Protein AF-A0A920I6Q0-F1 (afdb_monomer)

Sequence (88 aa):
MDIDLSHSFVQIKISGIFSTRVLTHFVPVDIREKQFPVGKLITTSIQQVSTKLWRSQNHWKIFLPRSYSESIWQLISEAAEQYEFKKE

Secondary structure (DSSP, 8-state):
-PPP-TTTEEEEEEESTTHHHHHHTT-SS--STTTS-TT-EEEEEETTEEEEEEE-SSEEEEEEEGGGHHHHHHHHHHHHHTTT----

Structure (mmCIF, N/CA/C/O backbone):
data_AF-A0A920I6Q0-F1
#
_entry.id   AF-A0A920I6Q0-F1
#
loop_
_atom_site.group_PDB
_atom_site.id
_atom_site.type_symbol
_atom_site.label_atom_id
_atom_site.label_alt_id
_atom_site.label_comp_id
_atom_site.label_asym_id
_atom_site.label_entity_id
_atom_site.label_seq_id
_atom_site.pdbx_PDB_ins_code
_atom_site.Cartn_x
_atom_site.Cartn_y
_atom_site.Cartn_z
_atom_site.occupancy
_atom_site.B_iso_or_equiv
_atom_site.auth_seq_id
_atom_site.auth_comp_id
_atom_site.auth_asym_id
_atom_site.auth_atom_id
_atom_site.pdbx_PDB_model_num
ATOM 1 N N . MET A 1 1 ? 7.144 -18.045 -22.933 1.00 66.44 1 MET A N 1
ATOM 2 C CA . MET A 1 1 ? 8.341 -17.392 -22.370 1.00 66.44 1 MET A CA 1
ATOM 3 C C . MET A 1 1 ? 7.845 -16.592 -21.189 1.00 66.44 1 MET A C 1
ATOM 5 O O . MET A 1 1 ? 7.167 -15.596 -21.401 1.00 66.44 1 MET A O 1
ATOM 9 N N . ASP A 1 2 ? 8.055 -17.101 -19.981 1.00 85.50 2 ASP A N 1
ATOM 10 C CA . ASP A 1 2 ? 7.638 -16.430 -18.752 1.00 85.50 2 ASP A CA 1
ATOM 11 C C . ASP A 1 2 ? 8.727 -15.451 -18.319 1.00 85.50 2 ASP A C 1
ATOM 13 O O . ASP A 1 2 ? 9.915 -15.772 -18.358 1.00 85.50 2 ASP A O 1
ATOM 17 N N . ILE A 1 3 ? 8.320 -14.239 -17.952 1.00 90.31 3 ILE A N 1
ATOM 18 C CA . ILE A 1 3 ? 9.208 -13.225 -17.384 1.00 90.31 3 ILE A CA 1
ATOM 19 C C . ILE A 1 3 ? 8.997 -13.243 -15.872 1.00 90.31 3 ILE A C 1
ATOM 21 O O . ILE A 1 3 ? 7.900 -12.947 -15.397 1.00 90.31 3 ILE A O 1
ATOM 25 N N . ASP A 1 4 ? 10.047 -13.569 -15.119 1.00 91.00 4 ASP A N 1
ATOM 26 C CA . ASP A 1 4 ? 10.040 -13.462 -13.661 1.00 91.00 4 ASP A CA 1
ATOM 27 C C . ASP A 1 4 ? 10.228 -11.998 -13.235 1.00 91.00 4 ASP A C 1
ATOM 29 O O . ASP A 1 4 ? 11.243 -11.366 -13.527 1.00 91.00 4 ASP A O 1
ATOM 33 N N . LEU A 1 5 ? 9.226 -11.457 -12.541 1.0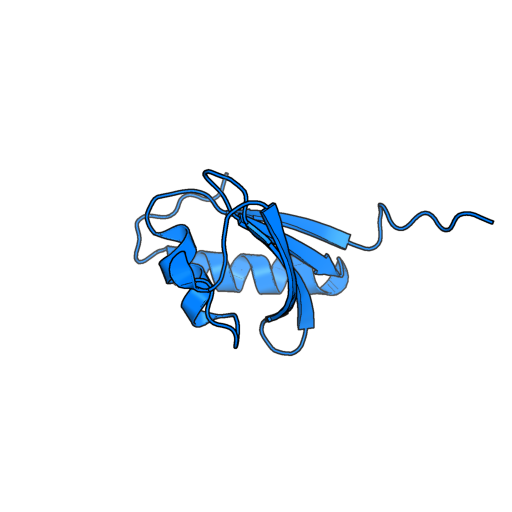0 89.25 5 LEU A N 1
ATOM 34 C CA . LEU A 1 5 ? 9.209 -10.085 -12.024 1.00 89.25 5 LEU A CA 1
ATOM 35 C C . LEU A 1 5 ? 9.306 -10.030 -10.494 1.00 89.25 5 LEU A C 1
ATOM 37 O O . LEU A 1 5 ? 9.125 -8.957 -9.910 1.00 89.25 5 LEU A O 1
ATOM 41 N N . SER A 1 6 ? 9.590 -11.154 -9.830 1.00 88.75 6 SER A N 1
ATOM 42 C CA . SER A 1 6 ? 9.575 -11.259 -8.363 1.00 88.75 6 SER A CA 1
ATOM 43 C C . SER A 1 6 ? 10.526 -10.268 -7.683 1.00 88.75 6 SER A C 1
ATOM 45 O O . SER A 1 6 ? 10.244 -9.788 -6.590 1.00 88.75 6 SER A O 1
ATOM 47 N N . HIS A 1 7 ? 11.627 -9.902 -8.347 1.00 90.19 7 HIS A N 1
ATOM 48 C CA . HIS A 1 7 ? 12.611 -8.942 -7.836 1.00 90.19 7 HIS A CA 1
ATOM 49 C C . HIS A 1 7 ? 12.367 -7.483 -8.257 1.00 90.19 7 HIS A C 1
ATOM 51 O O . HIS A 1 7 ? 13.046 -6.585 -7.751 1.00 90.19 7 HIS A O 1
ATOM 57 N N . SER A 1 8 ? 11.430 -7.229 -9.175 1.00 93.38 8 SER A N 1
ATOM 58 C CA . SER A 1 8 ? 11.162 -5.889 -9.715 1.00 93.38 8 SER A CA 1
ATOM 59 C C . SER A 1 8 ? 10.272 -5.048 -8.799 1.00 93.38 8 SER A C 1
ATOM 61 O O . SER A 1 8 ? 10.357 -3.817 -8.812 1.00 93.38 8 SER A O 1
ATOM 63 N N . PHE A 1 9 ? 9.429 -5.699 -7.994 1.00 94.94 9 PHE A N 1
ATOM 64 C CA . PHE A 1 9 ? 8.436 -5.042 -7.149 1.00 94.94 9 PHE A CA 1
ATOM 65 C C . PHE A 1 9 ? 8.629 -5.376 -5.674 1.00 94.94 9 PHE A C 1
ATOM 67 O O . PHE A 1 9 ? 8.982 -6.492 -5.307 1.00 94.94 9 PHE A O 1
ATOM 74 N N . VAL A 1 10 ? 8.328 -4.397 -4.829 1.00 96.31 10 VAL A N 1
ATOM 75 C CA . VAL A 1 10 ? 8.169 -4.569 -3.386 1.00 96.31 10 VAL A CA 1
ATOM 76 C C . VAL A 1 10 ? 6.685 -4.499 -3.061 1.00 96.31 10 VAL A C 1
ATOM 78 O O . VAL A 1 10 ? 5.934 -3.750 -3.691 1.00 96.31 10 VAL A O 1
ATOM 81 N N . GLN A 1 11 ? 6.262 -5.290 -2.080 1.00 96.19 11 GLN A N 1
ATOM 82 C CA . GLN A 1 11 ? 4.905 -5.270 -1.556 1.00 96.19 11 GLN A CA 1
ATOM 83 C C . GLN A 1 11 ? 4.914 -4.681 -0.145 1.00 96.19 11 GLN A C 1
ATOM 85 O O . GLN A 1 11 ? 5.472 -5.281 0.769 1.00 96.19 11 GLN A O 1
ATOM 90 N N . ILE A 1 12 ? 4.233 -3.555 0.047 1.00 96.25 12 ILE A N 1
ATOM 91 C CA . ILE A 1 12 ? 3.987 -2.969 1.368 1.00 96.25 12 ILE A CA 1
ATOM 92 C C . ILE A 1 12 ? 2.585 -3.379 1.818 1.00 96.25 12 ILE A C 1
ATOM 94 O O . ILE A 1 12 ? 1.616 -3.225 1.070 1.00 96.25 12 ILE A O 1
ATOM 98 N N . LYS A 1 13 ? 2.470 -3.908 3.039 1.00 96.88 13 LYS A N 1
ATOM 99 C CA . LYS A 1 13 ? 1.188 -4.211 3.688 1.00 96.88 13 LYS A CA 1
ATOM 100 C C . LYS A 1 13 ? 0.868 -3.106 4.688 1.00 96.88 13 LYS A C 1
ATOM 102 O O . LYS A 1 13 ? 1.705 -2.774 5.516 1.00 96.88 13 LYS A O 1
ATOM 107 N N . ILE A 1 14 ? -0.356 -2.588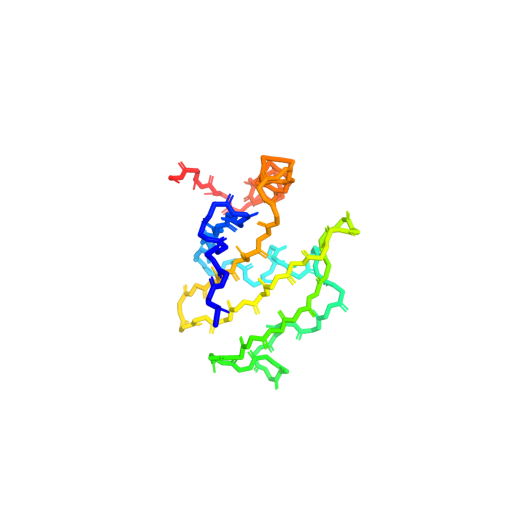 4.644 1.00 95.50 14 ILE A N 1
ATOM 108 C CA . ILE A 1 14 ? -0.835 -1.574 5.590 1.00 95.50 14 ILE A CA 1
ATOM 109 C C . ILE A 1 14 ? -2.130 -2.078 6.212 1.00 95.50 14 ILE A C 1
ATOM 111 O O . ILE A 1 14 ? -3.102 -2.356 5.510 1.00 95.50 14 ILE A O 1
ATOM 115 N N . SER A 1 15 ? -2.142 -2.208 7.531 1.00 94.94 15 SER A N 1
ATOM 116 C CA . SER A 1 15 ? -3.283 -2.688 8.313 1.00 94.94 15 SER A CA 1
ATOM 117 C C . SER A 1 15 ? -3.639 -1.711 9.425 1.00 94.94 15 SER A C 1
ATOM 119 O O . SER A 1 15 ? -2.845 -0.847 9.781 1.00 94.94 15 SER A O 1
ATOM 121 N N . GLY A 1 16 ? -4.849 -1.851 9.963 1.00 93.69 16 GLY A N 1
ATOM 122 C CA . GLY A 1 16 ? -5.365 -1.011 11.043 1.00 93.69 16 GLY A CA 1
ATOM 123 C C . GLY A 1 16 ? -6.550 -0.153 10.611 1.00 93.69 16 GLY A C 1
ATOM 124 O O . GLY A 1 16 ? -6.785 0.074 9.419 1.00 93.69 16 GLY A O 1
ATOM 125 N N . ILE A 1 17 ? -7.301 0.330 11.599 1.00 93.75 17 ILE A N 1
ATOM 126 C CA . ILE A 1 17 ? -8.561 1.064 11.399 1.00 93.75 17 ILE A CA 1
ATOM 127 C C . ILE A 1 17 ? -8.378 2.377 10.620 1.00 93.75 17 ILE A C 1
ATOM 129 O O . ILE A 1 17 ? -9.285 2.807 9.913 1.00 93.75 17 ILE A O 1
ATOM 133 N N . PHE A 1 18 ? -7.186 2.980 10.683 1.00 94.56 18 PHE A N 1
ATOM 134 C CA . PHE A 1 18 ? -6.857 4.224 9.982 1.00 94.56 18 PHE A CA 1
ATOM 135 C C . PHE A 1 18 ? -6.202 4.013 8.611 1.00 94.56 18 PHE A C 1
ATOM 137 O O . PHE A 1 18 ? -5.959 4.987 7.904 1.00 94.56 18 PHE A O 1
ATOM 144 N N . SER A 1 19 ? -5.960 2.768 8.187 1.00 95.00 19 SER A N 1
ATOM 145 C CA . SER A 1 19 ? -5.229 2.457 6.947 1.00 95.00 19 SER A CA 1
ATOM 146 C C . SER A 1 19 ? -5.833 3.113 5.700 1.00 95.00 19 SER A C 1
ATOM 148 O O . SER A 1 19 ? -5.125 3.756 4.928 1.00 95.00 19 SER A O 1
ATOM 150 N N . THR A 1 20 ? -7.156 3.038 5.533 1.00 95.38 20 THR A N 1
ATOM 151 C CA . THR A 1 20 ? -7.868 3.696 4.425 1.00 95.38 20 THR A CA 1
ATOM 152 C C . THR A 1 20 ? -7.722 5.218 4.481 1.00 95.38 20 THR A C 1
ATOM 154 O O . THR A 1 20 ? -7.569 5.862 3.444 1.00 95.38 20 THR A O 1
ATOM 157 N N . ARG A 1 21 ? -7.745 5.806 5.684 1.00 94.88 21 ARG A N 1
ATOM 158 C CA . ARG A 1 21 ? -7.615 7.256 5.872 1.00 94.88 21 ARG A CA 1
ATOM 159 C C . ARG A 1 21 ? -6.213 7.728 5.500 1.00 94.88 21 ARG A C 1
ATOM 161 O O . ARG A 1 21 ? -6.098 8.644 4.697 1.00 94.88 21 ARG A O 1
ATOM 168 N N . VAL A 1 22 ? -5.179 7.044 5.994 1.00 95.31 22 VAL A N 1
ATOM 169 C CA . VAL A 1 22 ? -3.776 7.294 5.628 1.00 95.31 22 VAL A CA 1
ATOM 170 C C . VAL A 1 22 ? -3.602 7.220 4.111 1.00 95.31 22 VAL A C 1
ATOM 172 O O . VAL A 1 22 ? -3.087 8.151 3.502 1.00 95.31 22 VAL A O 1
ATOM 175 N N . LEU A 1 23 ? -4.099 6.157 3.475 1.00 95.69 23 LEU A N 1
ATOM 176 C CA . LEU A 1 23 ? -3.914 5.955 2.037 1.00 95.69 23 LEU A CA 1
ATOM 177 C C . LEU A 1 23 ? -4.643 6.965 1.162 1.00 95.69 23 LEU A C 1
ATOM 179 O O . LEU A 1 23 ? -4.125 7.326 0.108 1.00 95.69 23 LEU A O 1
ATOM 183 N N . THR A 1 24 ? -5.798 7.459 1.606 1.00 95.31 24 THR A N 1
ATOM 184 C CA . THR A 1 24 ? -6.564 8.480 0.874 1.00 95.31 24 THR A CA 1
ATOM 185 C C . THR A 1 24 ? -5.755 9.768 0.665 1.00 95.31 24 THR A C 1
ATOM 187 O O . THR A 1 24 ? -6.001 10.482 -0.301 1.00 95.31 24 THR A O 1
ATOM 190 N N . HIS A 1 25 ? -4.754 10.054 1.507 1.00 93.31 25 HIS A N 1
ATOM 191 C CA . HIS A 1 25 ? -3.863 11.207 1.323 1.00 93.31 25 HIS A CA 1
ATOM 192 C C . HIS A 1 25 ? -2.880 11.052 0.152 1.00 93.31 25 HIS A C 1
ATOM 194 O O . HIS A 1 25 ? -2.342 12.049 -0.323 1.00 93.31 25 HIS A O 1
ATOM 200 N N . PHE A 1 26 ? -2.636 9.825 -0.312 1.00 95.12 26 PHE A N 1
ATOM 201 C CA . PHE A 1 26 ? -1.559 9.520 -1.255 1.00 95.12 26 PHE A CA 1
ATOM 202 C C . PHE A 1 26 ? -2.031 9.088 -2.636 1.00 95.12 26 PHE A C 1
ATOM 204 O O . PHE A 1 26 ? -1.288 9.253 -3.603 1.00 95.12 26 PHE A O 1
ATOM 211 N N . VAL A 1 27 ? -3.231 8.513 -2.736 1.00 95.81 27 VAL A N 1
ATOM 212 C CA . VAL A 1 27 ? -3.756 7.990 -4.001 1.00 95.81 27 VAL A CA 1
ATOM 213 C C . VAL A 1 27 ? -4.822 8.924 -4.585 1.00 95.81 27 VAL A C 1
ATOM 215 O O . VAL A 1 27 ? -5.728 9.338 -3.866 1.00 95.81 27 VAL A O 1
ATOM 218 N N . PRO A 1 28 ? -4.793 9.219 -5.897 1.00 95.25 28 PRO A N 1
ATOM 219 C CA . PRO A 1 28 ? -5.743 10.129 -6.550 1.00 95.25 28 PRO A CA 1
ATOM 220 C C . PRO A 1 28 ? -7.110 9.485 -6.855 1.00 95.25 28 PRO A C 1
ATOM 222 O O . PRO A 1 28 ? -7.831 9.933 -7.743 1.00 95.25 28 PRO A O 1
ATOM 225 N N . VAL A 1 29 ? -7.464 8.398 -6.171 1.00 95.12 29 VAL A N 1
ATOM 226 C CA . VAL A 1 29 ? -8.661 7.591 -6.446 1.00 95.12 29 VAL A CA 1
ATOM 227 C C . VAL A 1 29 ? -9.469 7.394 -5.173 1.00 95.12 29 VAL A C 1
ATOM 229 O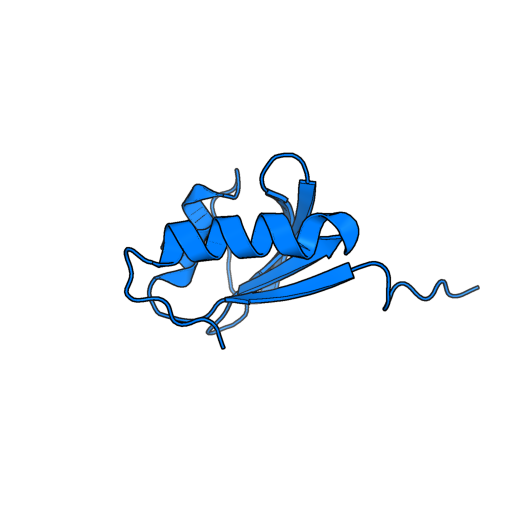 O . VAL A 1 29 ? -8.911 7.272 -4.085 1.00 95.12 29 VAL A O 1
ATOM 232 N N . ASP A 1 30 ? -10.794 7.332 -5.299 1.00 96.00 30 ASP A N 1
ATOM 233 C CA . ASP A 1 30 ? -11.659 7.060 -4.153 1.00 96.00 30 ASP A CA 1
ATOM 234 C C . ASP A 1 30 ? -11.548 5.588 -3.735 1.00 96.00 30 ASP A C 1
ATOM 236 O O . ASP A 1 30 ? -11.981 4.680 -4.450 1.00 96.00 30 ASP A O 1
ATOM 240 N N . ILE A 1 31 ? -10.960 5.365 -2.560 1.00 96.38 31 ILE A N 1
ATOM 241 C CA . ILE A 1 31 ? -10.732 4.036 -1.984 1.00 96.38 31 ILE A CA 1
ATOM 242 C C . ILE A 1 31 ? -11.700 3.696 -0.842 1.00 96.38 31 ILE A C 1
ATOM 244 O O . ILE A 1 31 ? -11.529 2.694 -0.142 1.00 96.38 31 ILE A O 1
ATOM 248 N N . ARG A 1 32 ? -12.745 4.508 -0.640 1.00 93.69 32 ARG A N 1
ATOM 249 C CA . ARG A 1 32 ? -13.804 4.213 0.333 1.00 93.69 32 ARG A CA 1
ATOM 250 C C . ARG A 1 32 ? -14.597 2.988 -0.110 1.00 93.69 32 ARG A C 1
ATOM 252 O O . ARG A 1 32 ? -14.741 2.711 -1.296 1.00 93.69 32 ARG A O 1
ATOM 259 N N . GLU A 1 33 ? -15.152 2.261 0.856 1.00 90.75 33 GLU A N 1
ATOM 260 C CA . GLU A 1 33 ? -15.837 0.972 0.650 1.00 90.75 33 GLU A CA 1
ATOM 261 C C . GLU A 1 33 ? -16.858 0.953 -0.483 1.00 90.75 33 GLU A C 1
ATOM 263 O O . GLU A 1 33 ? -16.833 0.040 -1.303 1.00 90.75 33 GLU A O 1
ATOM 268 N N . LYS A 1 34 ? -17.669 2.006 -0.603 1.00 93.81 34 LYS A N 1
ATOM 269 C CA . LYS A 1 34 ? -18.667 2.123 -1.670 1.00 93.81 34 LYS A CA 1
ATOM 270 C C . LYS A 1 34 ? -18.062 2.108 -3.084 1.00 93.81 34 LYS A C 1
ATOM 272 O O . LYS A 1 34 ? -18.695 1.594 -3.997 1.00 93.81 34 LYS A O 1
ATOM 277 N N . GLN A 1 35 ? -16.871 2.679 -3.272 1.00 95.25 35 GLN A N 1
ATOM 278 C CA . GLN A 1 35 ? -16.210 2.803 -4.584 1.00 95.25 35 GLN A CA 1
ATOM 279 C C . GLN A 1 35 ? -15.119 1.749 -4.809 1.00 95.25 35 GLN A C 1
ATOM 281 O O . GLN A 1 35 ? -14.748 1.430 -5.948 1.00 95.25 35 GLN A O 1
ATOM 286 N N . PHE A 1 36 ? -14.605 1.184 -3.720 1.00 97.00 36 PHE A N 1
ATOM 287 C CA . PHE A 1 36 ? -13.489 0.257 -3.732 1.00 97.00 36 PHE A CA 1
ATOM 288 C C . PHE A 1 36 ? -13.783 -0.962 -2.854 1.00 97.00 36 PHE A C 1
ATOM 290 O O . PHE A 1 36 ? -13.292 -1.031 -1.726 1.00 97.00 36 PHE A O 1
ATOM 297 N N . PRO A 1 37 ? -14.595 -1.920 -3.335 1.00 96.56 37 PRO A N 1
ATOM 298 C CA . PRO A 1 37 ? -14.919 -3.128 -2.583 1.00 96.56 37 PRO A CA 1
ATOM 299 C C . PRO A 1 37 ? -13.691 -4.021 -2.357 1.00 96.56 37 PRO A C 1
ATOM 301 O O . PRO A 1 37 ? -12.671 -3.914 -3.045 1.00 96.56 37 PRO A O 1
ATOM 304 N N . VAL A 1 38 ? -13.794 -4.922 -1.380 1.00 97.50 38 VAL A N 1
ATOM 305 C CA . VAL A 1 38 ? -12.775 -5.945 -1.098 1.00 97.50 38 VAL A CA 1
ATOM 306 C C . VAL A 1 38 ? -12.504 -6.793 -2.346 1.00 97.50 38 VAL A C 1
ATOM 308 O O . VAL A 1 38 ? -13.414 -7.113 -3.103 1.00 97.50 38 VAL A O 1
ATOM 311 N N . GLY A 1 39 ? -11.238 -7.146 -2.566 1.00 97.62 39 GLY A N 1
ATOM 312 C CA . GLY A 1 39 ? -10.774 -7.917 -3.720 1.00 97.62 39 GLY A CA 1
ATOM 313 C C . GLY A 1 39 ? -10.409 -7.060 -4.932 1.00 97.62 39 GLY A C 1
ATOM 314 O O . GLY A 1 39 ? -9.693 -7.539 -5.810 1.00 97.62 39 GLY A O 1
ATOM 315 N N . LYS A 1 40 ? -10.826 -5.787 -4.973 1.00 97.56 40 LYS A N 1
ATOM 316 C CA . LYS A 1 40 ? -10.494 -4.880 -6.075 1.0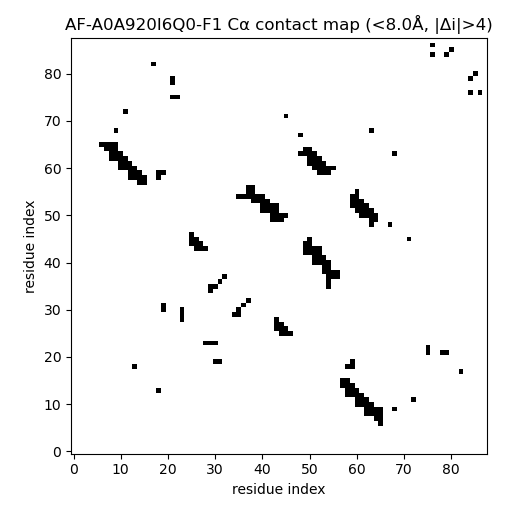0 97.56 40 LYS A CA 1
ATOM 317 C C . LYS A 1 40 ? -8.993 -4.574 -6.100 1.00 97.56 40 LYS A C 1
ATOM 319 O O . LYS A 1 40 ? -8.371 -4.298 -5.071 1.00 97.56 40 LYS A O 1
ATOM 324 N N . LEU A 1 41 ? -8.428 -4.625 -7.303 1.00 97.75 41 LEU A N 1
ATOM 325 C CA . LEU A 1 41 ? -7.047 -4.281 -7.630 1.00 97.75 41 LEU A CA 1
ATOM 326 C C . LEU A 1 41 ? -7.078 -3.206 -8.714 1.00 97.75 41 LEU A C 1
ATOM 328 O O . LEU A 1 41 ? -7.757 -3.382 -9.723 1.00 97.75 41 LEU A O 1
ATOM 332 N N . ILE A 1 42 ? -6.339 -2.118 -8.525 1.00 97.75 42 ILE A N 1
ATOM 333 C CA . ILE A 1 42 ? -6.169 -1.085 -9.554 1.00 97.75 42 ILE A CA 1
ATOM 334 C C . ILE A 1 42 ? -4.700 -0.713 -9.699 1.00 97.75 42 ILE A C 1
ATOM 336 O O . ILE A 1 42 ? -3.918 -0.875 -8.763 1.00 97.75 42 ILE A O 1
ATOM 340 N N . THR A 1 43 ? -4.355 -0.140 -10.846 1.00 97.69 43 THR A N 1
ATOM 341 C CA . THR A 1 43 ? -3.143 0.669 -10.987 1.00 97.69 43 THR A CA 1
ATOM 342 C C . THR A 1 43 ? -3.488 2.119 -10.655 1.00 97.69 43 THR A C 1
ATOM 344 O O . THR A 1 43 ? -4.506 2.637 -11.106 1.00 97.69 43 THR A O 1
ATOM 347 N N . THR A 1 44 ? -2.657 2.760 -9.843 1.00 96.69 44 THR A N 1
ATOM 348 C CA . THR A 1 44 ? -2.771 4.159 -9.422 1.00 96.69 44 THR A CA 1
ATOM 349 C C . THR A 1 44 ? -1.369 4.760 -9.285 1.00 96.69 44 THR A C 1
ATOM 351 O O . THR A 1 44 ? -0.383 4.116 -9.645 1.00 96.69 44 THR A O 1
ATOM 354 N N . SER A 1 45 ? -1.248 5.978 -8.769 1.00 96.00 45 SER A N 1
ATOM 355 C C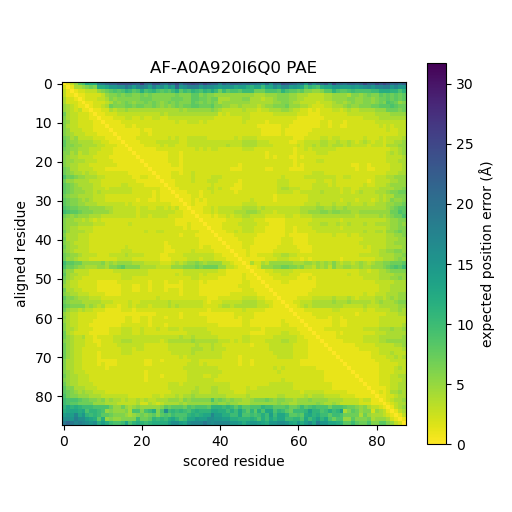A . SER A 1 45 ? 0.043 6.615 -8.510 1.00 96.00 45 SER A CA 1
ATOM 356 C C . SER A 1 45 ? 0.172 7.098 -7.071 1.00 96.00 45 SER A C 1
ATOM 358 O O . SER A 1 45 ? -0.788 7.632 -6.523 1.00 96.00 45 SER 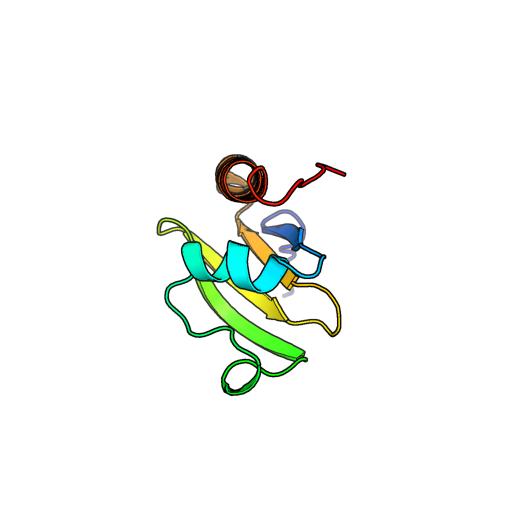A O 1
ATOM 360 N N . ILE A 1 46 ? 1.374 6.982 -6.506 1.00 96.25 46 ILE A N 1
ATOM 361 C CA . ILE A 1 46 ? 1.792 7.657 -5.268 1.00 96.25 46 ILE A CA 1
ATOM 362 C C . ILE A 1 46 ? 3.018 8.491 -5.627 1.00 96.25 46 ILE A C 1
ATOM 364 O O . ILE A 1 46 ? 3.977 7.931 -6.150 1.00 96.25 46 ILE A O 1
ATOM 368 N N . GLN A 1 47 ? 2.983 9.809 -5.401 1.00 89.06 47 GLN A N 1
ATOM 369 C CA . GLN A 1 47 ? 4.072 10.731 -5.774 1.00 89.06 47 GLN A CA 1
ATOM 370 C C . GLN A 1 47 ? 4.656 10.449 -7.179 1.00 89.06 47 GLN A C 1
ATOM 372 O O . GLN A 1 47 ? 5.856 10.260 -7.356 1.00 89.06 47 GLN A O 1
ATOM 377 N N . GLN A 1 48 ? 3.779 10.386 -8.191 1.00 91.94 48 GLN A N 1
ATOM 378 C CA . GLN A 1 48 ? 4.113 10.137 -9.603 1.00 91.94 48 GLN A CA 1
ATOM 379 C C . GLN A 1 48 ? 4.673 8.736 -9.923 1.00 91.94 48 GLN A C 1
ATOM 381 O O . GLN A 1 48 ? 4.884 8.411 -11.091 1.00 91.94 48 GLN A O 1
ATOM 386 N N . VAL A 1 49 ? 4.836 7.863 -8.929 1.00 95.94 49 VAL A N 1
ATOM 387 C CA . VAL A 1 49 ? 5.240 6.469 -9.128 1.00 95.94 49 VAL A CA 1
ATOM 388 C C . VAL A 1 49 ? 4.005 5.612 -9.370 1.00 95.94 49 VAL A C 1
ATOM 390 O O . VAL A 1 49 ? 3.087 5.586 -8.550 1.00 95.94 49 VAL A O 1
ATOM 393 N N . SER A 1 50 ? 3.984 4.875 -10.483 1.00 96.12 50 SER A N 1
ATOM 394 C CA . SER A 1 50 ? 2.927 3.902 -10.773 1.00 96.12 50 SER A CA 1
ATOM 395 C C . SER A 1 50 ? 2.973 2.751 -9.767 1.00 96.12 50 SER A C 1
ATOM 397 O O . SER A 1 50 ? 3.979 2.050 -9.648 1.00 96.12 50 SER A O 1
ATOM 399 N N . THR A 1 51 ? 1.862 2.518 -9.077 1.00 96.88 51 THR A N 1
ATOM 400 C CA . THR A 1 51 ? 1.710 1.473 -8.061 1.00 96.88 51 THR A CA 1
ATOM 401 C C . THR A 1 51 ? 0.431 0.682 -8.296 1.00 96.88 51 THR A C 1
ATOM 403 O O . THR A 1 51 ? -0.533 1.187 -8.871 1.00 96.88 51 THR A O 1
ATOM 406 N N . LYS A 1 52 ? 0.400 -0.576 -7.856 1.00 97.50 52 LYS A N 1
ATOM 407 C CA . LYS A 1 52 ? -0.846 -1.342 -7.794 1.00 97.50 52 LYS A CA 1
ATOM 408 C C . LYS A 1 52 ? -1.372 -1.316 -6.371 1.00 97.50 52 LYS A C 1
ATOM 410 O O . LYS A 1 52 ? -0.645 -1.676 -5.449 1.00 97.50 52 LYS A O 1
ATOM 415 N N . LEU A 1 53 ? -2.630 -0.930 -6.206 1.00 98.00 53 LEU A N 1
ATOM 416 C CA . LEU A 1 53 ? -3.314 -0.924 -4.921 1.00 98.00 53 LEU A CA 1
ATOM 417 C C . LEU A 1 53 ? -4.341 -2.049 -4.886 1.00 98.00 53 LEU A C 1
ATOM 419 O O . LEU A 1 53 ? -5.226 -2.118 -5.742 1.00 98.00 53 LEU A O 1
ATOM 423 N N . TRP A 1 54 ? -4.236 -2.903 -3.875 1.00 98.25 54 TRP A N 1
ATOM 424 C CA . TRP A 1 54 ? -5.157 -4.004 -3.636 1.00 98.25 54 TRP A CA 1
ATOM 425 C C . TRP A 1 54 ? -5.822 -3.882 -2.273 1.00 98.25 54 TRP A C 1
ATOM 427 O O . TRP A 1 54 ? -5.141 -3.692 -1.260 1.00 98.25 54 TRP A O 1
ATOM 437 N N . ARG A 1 55 ? -7.144 -4.058 -2.245 1.00 97.75 55 ARG A N 1
ATOM 438 C CA . ARG A 1 55 ? -7.913 -4.125 -1.002 1.00 97.75 55 ARG A CA 1
ATOM 439 C C . ARG A 1 55 ? -8.157 -5.573 -0.602 1.00 97.75 55 ARG A C 1
ATOM 441 O O . ARG A 1 55 ? -8.868 -6.298 -1.293 1.00 97.75 55 ARG A O 1
ATOM 448 N N . SER A 1 56 ? -7.630 -5.963 0.551 1.00 96.62 56 SER A N 1
ATOM 449 C CA . SER A 1 56 ? -8.028 -7.187 1.248 1.00 96.62 56 SER A CA 1
ATOM 450 C C . SER A 1 56 ? -9.155 -6.890 2.245 1.00 96.62 56 SER A C 1
ATOM 452 O O . SER A 1 56 ? -9.608 -5.753 2.362 1.00 96.62 56 SER A O 1
ATOM 454 N N . GLN A 1 57 ? -9.619 -7.904 2.975 1.00 94.69 57 GLN A N 1
ATOM 455 C CA . GLN A 1 57 ? -10.660 -7.741 3.995 1.00 94.69 57 GLN A CA 1
ATOM 456 C C . GLN A 1 57 ? -10.220 -6.774 5.106 1.00 94.69 57 GLN A C 1
ATOM 458 O O . GLN A 1 57 ? -10.950 -5.846 5.433 1.00 94.69 57 GLN A O 1
ATOM 463 N N . ASN A 1 58 ? -8.996 -6.944 5.624 1.00 94.19 58 ASN A N 1
ATOM 464 C CA . ASN A 1 58 ? -8.525 -6.240 6.830 1.00 94.19 58 ASN A CA 1
ATOM 465 C C . ASN A 1 58 ? -7.248 -5.411 6.608 1.00 94.19 58 ASN A C 1
ATOM 467 O O . ASN A 1 58 ? -6.651 -4.908 7.560 1.00 94.19 58 ASN A O 1
ATOM 471 N N . HIS A 1 59 ? -6.759 -5.337 5.372 1.00 96.12 59 HIS A N 1
ATOM 472 C CA . HIS A 1 59 ? -5.515 -4.643 5.052 1.00 96.12 59 HIS A CA 1
ATOM 473 C C . HIS A 1 59 ? -5.470 -4.219 3.587 1.00 96.12 59 HIS A C 1
ATOM 475 O O . HIS A 1 59 ? -6.204 -4.726 2.737 1.00 96.12 59 HIS A O 1
ATOM 481 N N . TRP A 1 60 ? -4.532 -3.334 3.298 1.00 97.69 60 TRP A N 1
ATOM 482 C CA . TRP A 1 60 ? -4.168 -2.905 1.962 1.00 97.69 60 TRP A CA 1
ATOM 483 C C . TRP A 1 60 ? -2.823 -3.501 1.577 1.00 97.69 60 TRP A C 1
ATOM 485 O O . TRP A 1 60 ? -1.956 -3.712 2.430 1.00 97.69 60 TRP A O 1
ATOM 495 N N . LYS A 1 61 ? -2.647 -3.759 0.283 1.00 97.81 61 LYS A N 1
ATOM 496 C CA . LYS A 1 61 ? -1.333 -4.035 -0.293 1.00 97.81 61 LYS A CA 1
ATOM 497 C C . LYS A 1 61 ? -1.030 -3.027 -1.383 1.00 97.81 61 LYS A C 1
ATOM 499 O O . LYS A 1 61 ? -1.869 -2.783 -2.250 1.00 97.81 61 LYS A O 1
ATOM 504 N N . ILE A 1 62 ? 0.179 -2.488 -1.339 1.00 97.50 62 ILE A N 1
ATOM 505 C CA . ILE A 1 62 ? 0.734 -1.627 -2.376 1.00 97.50 62 ILE A CA 1
ATOM 506 C C . ILE A 1 62 ? 1.876 -2.392 -3.024 1.00 97.50 62 ILE A C 1
ATOM 508 O O . ILE A 1 62 ? 2.801 -2.811 -2.333 1.00 97.50 62 ILE A O 1
ATOM 512 N N . PHE A 1 63 ? 1.813 -2.562 -4.338 1.00 97.25 63 PHE A N 1
ATOM 513 C CA . PHE A 1 63 ? 2.917 -3.080 -5.133 1.00 97.25 63 PHE A CA 1
ATOM 514 C C . PHE A 1 63 ? 3.557 -1.915 -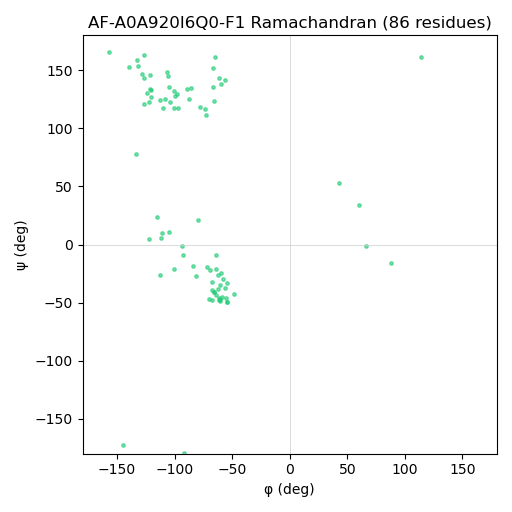5.871 1.00 97.25 63 PHE A C 1
ATOM 516 O O . PHE A 1 63 ? 2.879 -1.206 -6.618 1.00 97.25 63 PHE A O 1
ATOM 523 N N . LEU A 1 64 ? 4.851 -1.716 -5.665 1.00 96.44 64 LEU A N 1
ATOM 524 C CA . LEU A 1 64 ? 5.593 -0.580 -6.193 1.00 96.44 64 LEU A CA 1
ATOM 525 C C . LEU A 1 64 ? 6.973 -1.021 -6.687 1.00 96.44 64 LEU A C 1
ATOM 527 O O . LEU A 1 64 ? 7.492 -2.024 -6.190 1.00 96.44 64 LEU A O 1
ATOM 531 N N . PRO A 1 65 ? 7.5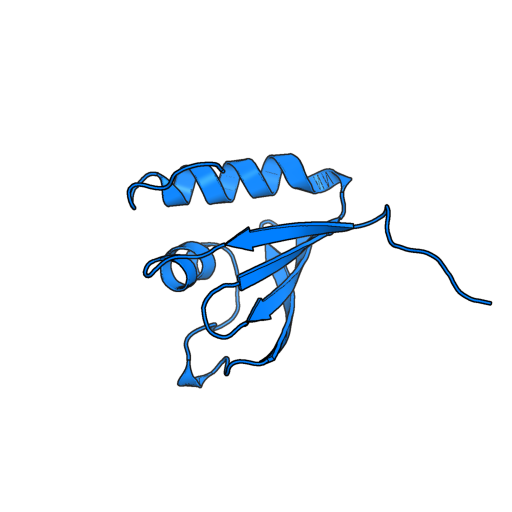72 -0.322 -7.666 1.00 96.56 65 PRO A N 1
ATOM 532 C CA . PRO A 1 65 ? 8.907 -0.657 -8.136 1.00 96.56 65 PRO A CA 1
ATOM 533 C C . PRO A 1 65 ? 9.919 -0.571 -6.992 1.00 96.56 65 PRO A C 1
ATOM 535 O O . PRO A 1 65 ? 9.898 0.376 -6.202 1.00 96.56 65 PRO A O 1
ATOM 538 N N . ARG A 1 66 ? 10.829 -1.546 -6.925 1.00 95.38 66 ARG A N 1
ATOM 539 C CA . ARG A 1 66 ? 11.821 -1.656 -5.845 1.00 95.38 66 ARG A CA 1
ATOM 540 C C . ARG A 1 66 ? 12.667 -0.392 -5.659 1.00 95.38 66 ARG A C 1
ATOM 542 O O . ARG A 1 66 ? 13.012 -0.059 -4.536 1.00 95.38 66 ARG A O 1
ATOM 549 N N . SER A 1 67 ? 12.963 0.339 -6.732 1.00 95.81 67 SER A N 1
ATOM 550 C CA . SER A 1 67 ? 13.754 1.577 -6.679 1.00 95.81 67 SER A CA 1
ATOM 551 C C . SER A 1 67 ? 13.103 2.713 -5.880 1.00 95.81 67 SER A C 1
ATOM 553 O O . SER A 1 67 ? 13.808 3.617 -5.451 1.00 95.81 67 SER A O 1
ATOM 555 N N . TYR A 1 68 ? 11.782 2.678 -5.676 1.00 95.75 68 TYR A N 1
ATOM 556 C CA . TYR A 1 68 ? 11.026 3.702 -4.940 1.00 95.75 68 TYR A CA 1
ATOM 557 C C . TYR A 1 68 ? 10.470 3.184 -3.608 1.00 95.75 68 TYR A C 1
ATOM 559 O O . TYR A 1 68 ? 9.692 3.875 -2.953 1.00 95.75 68 TYR A O 1
ATOM 567 N N . SER A 1 69 ? 10.810 1.952 -3.209 1.00 95.06 69 SER A N 1
ATOM 568 C CA . SER A 1 69 ? 10.163 1.319 -2.059 1.00 95.06 69 SER A CA 1
ATOM 569 C C . SER A 1 69 ? 10.451 2.024 -0.745 1.00 95.06 69 SER A C 1
ATOM 571 O O . SER A 1 69 ? 9.549 2.179 0.070 1.00 95.06 69 SER A O 1
ATOM 573 N N . GLU A 1 70 ? 11.691 2.465 -0.554 1.00 95.69 70 GLU A N 1
ATOM 574 C CA . GLU A 1 70 ? 12.128 3.113 0.679 1.00 95.69 70 GLU A CA 1
ATOM 575 C C . GLU A 1 70 ? 11.516 4.507 0.840 1.00 95.69 70 GLU A C 1
ATOM 577 O O . GLU A 1 70 ? 10.934 4.799 1.882 1.00 95.69 70 GLU A O 1
ATOM 582 N N . SER A 1 71 ? 11.542 5.331 -0.212 1.00 95.88 71 SER A N 1
ATOM 583 C CA . SER A 1 71 ? 10.970 6.680 -0.172 1.00 95.88 71 SER A CA 1
ATOM 584 C C . SER A 1 71 ? 9.456 6.661 0.044 1.00 95.88 71 SER A C 1
ATOM 586 O O . SER A 1 71 ? 8.942 7.407 0.876 1.00 95.88 71 SER A O 1
ATOM 588 N N . ILE A 1 72 ? 8.732 5.770 -0.642 1.00 96.19 72 ILE A N 1
ATOM 589 C CA . ILE A 1 72 ? 7.285 5.618 -0.441 1.00 96.19 72 ILE A CA 1
ATOM 590 C C . ILE A 1 72 ? 6.981 5.052 0.950 1.00 96.19 72 ILE A C 1
ATOM 592 O O . ILE A 1 72 ? 6.024 5.490 1.589 1.00 96.19 72 ILE A O 1
ATOM 596 N N . TRP A 1 73 ? 7.778 4.102 1.447 1.00 95.81 73 TRP A N 1
ATOM 597 C CA . TRP A 1 73 ? 7.597 3.571 2.798 1.00 95.81 73 TRP A CA 1
ATOM 598 C C . TRP A 1 73 ? 7.772 4.646 3.868 1.00 95.81 73 TRP A C 1
ATOM 600 O O . TRP A 1 73 ? 6.939 4.753 4.771 1.00 95.81 73 TRP A O 1
ATOM 610 N N . GLN A 1 74 ? 8.825 5.454 3.751 1.00 95.44 74 GLN A N 1
ATOM 611 C CA . GLN A 1 74 ? 9.089 6.556 4.662 1.00 95.44 74 GLN A CA 1
ATOM 612 C C . GLN A 1 74 ? 7.946 7.574 4.636 1.00 95.44 74 GLN A C 1
ATOM 614 O O . GLN A 1 74 ? 7.389 7.875 5.687 1.00 95.44 74 GLN A O 1
ATOM 619 N N . LEU A 1 75 ? 7.517 7.998 3.445 1.00 94.69 75 LEU A N 1
ATOM 620 C CA . LEU A 1 75 ? 6.403 8.927 3.265 1.00 94.69 75 LEU A CA 1
ATOM 621 C C . LEU A 1 75 ? 5.112 8.445 3.947 1.00 94.69 75 LEU A C 1
ATOM 623 O O . LEU A 1 75 ? 4.450 9.197 4.663 1.00 94.69 75 LEU A O 1
ATOM 627 N N . ILE A 1 76 ? 4.733 7.187 3.709 1.00 94.44 76 ILE A N 1
ATOM 628 C CA . ILE A 1 76 ? 3.520 6.609 4.298 1.00 94.44 76 ILE A CA 1
ATOM 629 C C . ILE A 1 76 ? 3.669 6.503 5.815 1.00 94.44 76 ILE A C 1
ATOM 631 O O . ILE A 1 76 ? 2.719 6.800 6.536 1.00 94.44 76 ILE A O 1
ATOM 635 N N . SER A 1 77 ? 4.848 6.098 6.292 1.00 93.94 77 SER A N 1
ATOM 636 C CA . SER A 1 77 ? 5.133 5.970 7.720 1.00 93.94 77 SER A CA 1
ATOM 637 C C . SER A 1 77 ? 5.017 7.307 8.442 1.00 93.94 77 SER A C 1
ATOM 639 O O . SER A 1 77 ? 4.329 7.373 9.452 1.00 93.94 77 SER A O 1
ATOM 641 N N . GLU A 1 78 ? 5.626 8.365 7.904 1.00 94.19 78 GLU A N 1
ATOM 642 C CA . GLU A 1 78 ? 5.585 9.720 8.468 1.00 94.19 78 GLU A CA 1
ATOM 643 C C . GLU A 1 78 ? 4.141 10.228 8.576 1.00 94.19 78 GLU A C 1
ATOM 645 O O . GLU A 1 78 ? 3.714 10.707 9.624 1.00 94.19 78 GLU A O 1
ATOM 650 N N . ALA A 1 79 ? 3.322 10.039 7.536 1.00 92.19 79 ALA A N 1
ATOM 651 C CA . ALA A 1 79 ? 1.908 10.405 7.618 1.00 92.19 79 ALA A CA 1
ATOM 652 C C . ALA A 1 79 ? 1.097 9.510 8.566 1.00 92.19 79 ALA A C 1
ATOM 654 O O . ALA A 1 79 ? 0.019 9.915 9.009 1.00 92.19 79 ALA A O 1
ATOM 655 N N . ALA A 1 80 ? 1.567 8.297 8.853 1.00 93.31 80 ALA A N 1
ATOM 656 C CA . ALA A 1 80 ? 0.915 7.372 9.765 1.00 93.31 80 ALA A CA 1
ATOM 657 C C . ALA A 1 80 ? 1.276 7.640 11.240 1.00 93.31 80 ALA A C 1
ATOM 659 O O . ALA A 1 80 ? 0.517 7.234 12.118 1.00 93.31 80 ALA A O 1
ATOM 660 N N . GLU A 1 81 ? 2.365 8.362 11.534 1.00 91.69 81 GLU A N 1
ATOM 661 C CA . GLU A 1 81 ? 2.791 8.693 12.907 1.00 91.69 81 GLU A CA 1
ATOM 662 C C . GLU A 1 81 ? 1.699 9.420 13.704 1.00 91.69 81 GLU A C 1
ATOM 664 O O . GLU A 1 81 ? 1.472 9.102 14.871 1.00 91.69 81 GLU A O 1
ATOM 669 N N . GLN A 1 82 ? 0.927 10.303 13.059 1.00 90.50 82 GLN A N 1
ATOM 670 C CA . GLN A 1 82 ? -0.220 10.987 13.682 1.00 90.50 82 GLN A CA 1
ATOM 671 C C . GLN A 1 82 ? -1.364 10.038 14.112 1.00 90.50 82 GLN A C 1
ATOM 673 O O . GLN A 1 82 ? -2.308 10.470 14.769 1.00 90.50 82 GLN A O 1
ATOM 678 N N . TYR A 1 83 ? -1.302 8.762 13.720 1.00 89.62 83 TYR A N 1
ATOM 679 C CA . TYR A 1 83 ? -2.263 7.704 14.041 1.00 89.62 83 TYR A CA 1
ATOM 680 C C . TYR A 1 83 ? -1.643 6.595 14.911 1.00 89.62 83 TYR A C 1
ATOM 682 O O . TYR A 1 83 ? -2.117 5.459 14.869 1.00 89.62 83 TYR A O 1
ATOM 690 N N . GLU A 1 84 ? -0.575 6.899 15.659 1.00 85.88 84 GLU A N 1
ATOM 691 C CA . GLU A 1 84 ? 0.117 5.955 16.559 1.00 85.88 84 GLU A CA 1
ATOM 692 C C . GLU A 1 84 ? 0.683 4.719 15.830 1.00 85.88 84 GLU A C 1
ATOM 694 O O . GLU A 1 84 ? 0.715 3.601 16.353 1.00 85.88 84 GLU A O 1
ATOM 699 N N . PHE A 1 85 ? 1.124 4.917 14.586 1.00 84.88 85 PHE A N 1
ATOM 700 C CA . PHE A 1 85 ? 1.686 3.866 13.745 1.00 84.88 85 PHE A CA 1
ATOM 701 C C . PHE A 1 85 ? 2.956 3.233 14.334 1.00 84.88 85 PHE A C 1
ATOM 703 O O . PHE A 1 85 ? 3.817 3.910 14.894 1.00 84.88 85 PHE A O 1
ATOM 710 N N . LYS A 1 86 ? 3.099 1.917 14.133 1.00 81.06 86 LYS A N 1
ATOM 711 C CA . LYS A 1 86 ? 4.301 1.143 14.457 1.00 81.06 86 LYS A CA 1
ATOM 712 C C . LYS A 1 86 ? 4.844 0.489 13.192 1.00 81.06 86 LYS A C 1
ATOM 714 O O . LYS A 1 86 ? 4.110 -0.204 12.493 1.00 81.06 86 LYS A O 1
ATOM 719 N N . LYS A 1 87 ? 6.132 0.712 12.922 1.00 78.25 87 LYS A N 1
ATOM 720 C CA . LYS A 1 87 ? 6.878 -0.000 11.879 1.00 78.25 87 LYS A CA 1
ATOM 721 C C . LYS A 1 87 ? 7.135 -1.422 12.384 1.00 78.25 87 LYS A C 1
ATOM 723 O O . LYS A 1 87 ? 7.802 -1.577 13.404 1.00 78.25 87 LYS A O 1
ATOM 728 N N . GLU A 1 88 ? 6.585 -2.415 11.696 1.00 67.88 88 GLU A N 1
ATOM 729 C CA . GLU A 1 88 ? 6.808 -3.851 11.931 1.00 67.88 88 GLU A CA 1
ATOM 730 C C . GLU A 1 88 ? 7.526 -4.481 10.738 1.00 67.88 88 GLU A C 1
ATOM 732 O O . GLU A 1 88 ? 7.232 -4.063 9.591 1.00 67.88 88 GLU A O 1
#

Solvent-accessible surface area (backbone atoms only — not comparable to full-atom values): 5364 Å² total; per-residue (Å²): 137,87,81,90,57,79,83,52,46,39,78,49,77,45,63,58,96,57,36,65,64,54,47,55,78,49,37,96,58,76,66,51,63,95,74,37,47,69,72,46,69,47,81,47,40,47,93,87,41,70,27,36,45,34,34,48,93,75,36,38,39,39,37,31,47,48,94,50,43,65,65,54,49,50,54,54,48,62,66,30,50,88,70,76,59,76,96,127

Nearest PDB structures (foldseek):
  2gah-assembly1_C  TM=9.570E-01  e=1.131E-05  Stenotrophomonas maltophilia
  3ad8-assembly1_C  TM=9.104E-01  e=2.360E-05  Corynebacterium sp. U-96
  4paa-assembly2_B  TM=9.478E-01  e=2.916E-04  Rattus norvegicus
  4pab-assembly2_B  TM=9.498E-01  e=3.100E-04  Rattus norvegicus
  1pj6-assembly1_A  TM=8.918E-01  e=3.602E-03  Arthrobacter globiformis

Mean predicted aligned error: 3.44 Å

Foldseek 3Di:
DDDDCVQFKDKDKFFDPCQLVLVVVFWPDDCPCVRNPAQDWDWTDGPNFTWIWHHHPGIIMIIGTPVCVVVVVVVSQVSCVVVVDDDD

pLDDT: mean 93.73, std 5.42, range [66.44, 98.25]

Radius of gyration: 13.06 Å; Cα contacts (8 Å, |Δi|>4): 117; chains: 1; bounding box: 32×29×39 Å

=== Feature glossary ===
Feature key, reading from the visual/contextual features back to the raw sequence:

Rendered structure images. Six rendered views show the 3D structure from the faces of a cube — i.e. along ±x, ±y, ±z. Rendering representation is drawn randomly per protein from cartoon (secondary-structure ribbons), sticks (backbone bonds), or molecular surface; coloring is either N→C rainbow (blue at the N-terminus through red at the C-terminus) or one color per chain.

Contact-map, Ramachandran, and PAE plots. The contact map is a binary N×N matrix image: pixel (i, j) is dark where Cα_i and Cα_j are within 8 Å and |i−j|>4. Because the |i−j|>4 filter removes local helical contacts, off-diagonal stripes parallel to the main diagonal indicate parallel β-sheets; stripes perpendicular to it indicate antiparallel β-sheets. The Ramachandran plot scatters every residue's (φ, ψ) pair against the sterically allowed regions. The PAE heatmap renders the predicted-aligned-error matrix.

InterPro / GO / CATH / organism. Database cross-references. InterPro integrates a dozen domain/family signature databases into unified entries with residue-range hits. GO terms attach function/process/location labels with evidence codes. CATH codes position the fold in a four-level structural taxonomy. Organism is the NCBI-taxonomy species name.

Nearest PDB structures. The Foldseek neighbor list gives the closest experimentally determined structures in the PDB, ranked by structural alignment. TM-score near 1 means near-identical fold; near 0.3 means only rough topology match. This is how one finds what a novel AlphaFold prediction most resembles in the solved-structure universe.

Predicted aligned error. PAE(i, j) answers: if I align the predicted and true structures on residue i, how far off (in Å) do I expect residue j to be? A block-diagonal PAE matrix with low values on the blocks and high values off-diagonal is the signature of a multi-domain protein with confidently predicted domains but uncertain inter-domain orientation.

Solvent-accessible surface area. Accessible surface area quantifies burial. A residue with SASA near zero is packed into the hydrophobic core; one with SASA >100 Å² sits on the surface. Computed here via the Shrake–Rupley numerical algorithm with a 1.4 Å probe.

B-factor. B-factor (Debye–Waller factor) reflects atomic displacement in the crystal lattice. It is an experimental observable (units Å²), not a prediction; low values mean the atom is pinned down, high values mean it moves or is heterogeneous across the crystal.

pLDDT. For AlphaFold models, the B-factor field carries pLDDT — the model's own estimate of local accuracy on a 0–100 scale. Regions with pLDDT<50 should be treated as essentially unmodeled; they often correspond to intrinsically disordered segments.

Backbone torsions (φ/ψ). φ (phi) and ψ (psi) are the two rotatable backbone dihedrals per residue: φ is the C(i-1)–N–Cα–C torsion, ψ is the N–Cα–C–N(i+1) torsion, both in degrees on (−180°, 180°]. α-helical residues cluster near (−60°, −45°); β-strand residues near (−120°, +130°). A Ramachandran plot is simply a scatter of (φ, ψ) for every residue.

Radius of gyration, Cα contacts, bounding box. Radius of gyration (Rg) is the root-mean-square distance of Cα atoms from their centroid — a single number for overall size and compactness. A globular domain of N residues has Rg ≈ 2.2·N^0.38 Å; an extended or disordered chain has a much larger Rg. The Cα contact count is the number of residue pairs whose Cα atoms are within 8 Å and are more than four positions apart in sequence — a standard proxy for tertiary packing density. The bounding box is the smallest axis-aligned box enclosing all Cα atoms.

Secondary structure (3-state, P-SEA). Three-state secondary structure (P-SEA) collapses the eight DSSP classes into helix (a), strand (b), and coil (c). P-SEA assigns these from Cα geometry alone — distances and angles — without requiring backbone oxygens, so it works on any Cα trace.

Secondary structure (8-state, DSSP). DSSP 8-state secondary structure assigns each residue one of H (α-helix), G (3₁₀-helix), I (π-helix), E (extended β-strand), B (isolated β-br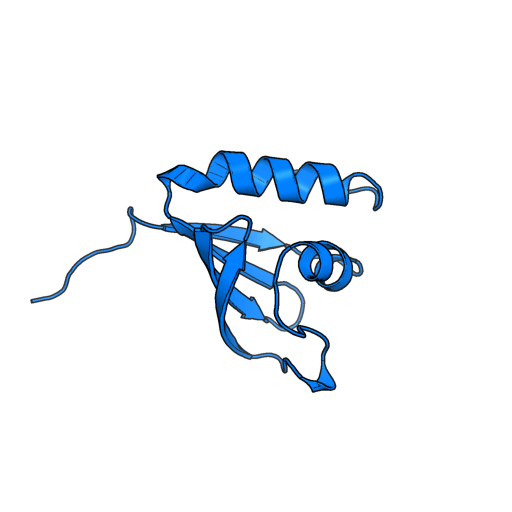idge), T (hydrogen-bonded turn), S (bend), or '-' (coil). The assignment is computed from backbone hydrogen-bond geometry via the Kabsch–Sander algorithm.

Foldseek 3Di. A 3Di character summarizes, for each residue, the relative orientation of the Cα frame of its nearest spatial neighbor. Because it encodes fold topology rather than chemistry, 3Di alignments detect remote structural similarity that sequence alignment misses.

mmCIF coordinates. The mmCIF block holds the 3D Cartesian coordinates of each backbone atom (N, Cα, C, O) in ångströms. mmCIF is the PDB's canonical archive format — a tagged-loop text representation of the atomic model.

Sequence. Sequence gives the chain of amino acids in standard one-letter code (A=alanine, C=cysteine, …, Y=tyrosine), read N→C. It is the only feature that is directly encoded by the gene; all structural features are derived from the folded form of this sequence.